Protein AF-A0A957S2D7-F1 (afdb_monomer_lite)

Radius of gyration: 23.15 Å; chains: 1; bounding box: 52×42×69 Å

pLDDT: mean 78.1, std 13.65, range [39.69, 92.75]

Sequence (167 aa):
MLIVSHDRYFLDRVVDRIWEMSRSGMEEYRGNYSAYVVQRQERWERRESEFQTVRDTFLKELDYIKRNIARDSTRDQAVGRMRRLVRQVKAVEQGGVQILLNNKWSEVTSQVRISTERWEVMELEQHIKALQSPVTRPPHINMRLETNLRSGELVLRTSEMTVGYPD

Secondary structure (DSSP, 8-state):
-----S-HHHHHHH-SEEEEEETTEEEEEES-HHHHHHHHHHHHHHHHHHHHHHHHHHHHHHHHHHHHHTSGGGHHHHHHHHHHHHHHHHHHHHH-THHHHSS-HHHHHHHS--------HHHHHHHHHHPPPS--PPP--------SS--S------SS---S---

Foldseek 3Di:
DDDDDPDQVVQQVPDQKDWDQDPLGIDIDGHGSVRVVVVVVVVLVVLQVLLVVVLVVLVVLLVVLVVQCPPPVCNVVSLVSLVVSLVVLLLCVVRHSVCVVPPCVVVSVVVDPRPPDDDDSVVSVVSSVPRDRPDDDDDDPPDDQDDPDPDPDDDDDDDDDDDDDDD

Structure (mmCIF, N/CA/C/O backbone):
data_AF-A0A957S2D7-F1
#
_entry.id   AF-A0A957S2D7-F1
#
loop_
_atom_site.group_PDB
_atom_site.id
_atom_site.type_symbol
_atom_site.label_atom_id
_atom_site.label_alt_id
_atom_site.label_comp_id
_atom_site.label_asym_id
_atom_site.label_entity_id
_atom_site.label_seq_id
_atom_site.pdbx_PDB_ins_code
_atom_site.Cartn_x
_atom_site.Cartn_y
_atom_site.Cartn_z
_atom_site.occupancy
_atom_site.B_iso_or_equiv
_atom_site.auth_seq_id
_atom_site.auth_comp_id
_atom_site.auth_asym_id
_atom_site.auth_atom_id
_atom_site.pdbx_PDB_model_num
ATOM 1 N N . MET A 1 1 ? -28.750 -9.886 12.122 1.00 79.31 1 MET A N 1
ATOM 2 C CA . MET A 1 1 ? -28.927 -8.573 12.782 1.00 79.31 1 MET A CA 1
ATOM 3 C C . MET A 1 1 ? -27.838 -7.655 12.262 1.00 79.31 1 MET A C 1
ATOM 5 O O . MET A 1 1 ? -26.727 -8.134 12.095 1.00 79.31 1 MET A O 1
ATOM 9 N N . LEU A 1 2 ? -28.149 -6.393 11.969 1.00 84.44 2 LEU A N 1
ATOM 10 C CA . LEU A 1 2 ? -27.155 -5.388 11.590 1.00 84.44 2 LEU A CA 1
ATOM 11 C C . LEU A 1 2 ? -27.132 -4.327 12.683 1.00 84.44 2 LEU A C 1
ATOM 13 O O . LEU A 1 2 ? -28.188 -3.864 13.111 1.00 84.44 2 LEU A O 1
ATOM 17 N N . ILE A 1 3 ? -25.938 -3.984 13.150 1.00 86.94 3 ILE A N 1
ATOM 18 C CA . ILE A 1 3 ? -25.729 -3.033 14.236 1.00 86.94 3 ILE A CA 1
ATOM 19 C C . ILE A 1 3 ? -24.742 -1.984 13.740 1.00 86.94 3 ILE A C 1
ATOM 21 O O . ILE A 1 3 ? -23.688 -2.327 13.209 1.00 86.94 3 ILE A O 1
ATOM 25 N N . VAL A 1 4 ? -25.076 -0.713 13.945 1.00 87.38 4 VAL A N 1
ATOM 26 C CA . VAL A 1 4 ? -24.176 0.418 13.715 1.00 87.38 4 VAL A CA 1
ATOM 27 C C . VAL A 1 4 ? -23.985 1.108 15.057 1.00 87.38 4 VAL A C 1
ATOM 29 O O . VAL A 1 4 ? -24.938 1.624 15.633 1.00 87.38 4 VAL A O 1
ATOM 32 N N . SER A 1 5 ? -22.767 1.066 15.590 1.00 87.00 5 SER A N 1
ATOM 33 C CA . SER A 1 5 ? -22.417 1.715 16.852 1.00 87.00 5 SER A CA 1
ATOM 34 C C . SER A 1 5 ? -21.001 2.266 16.779 1.00 87.00 5 SER A C 1
ATOM 36 O O . SER A 1 5 ? -20.149 1.724 16.080 1.00 87.00 5 SER A O 1
ATOM 38 N N . HIS A 1 6 ? -20.756 3.337 17.525 1.00 85.38 6 HIS A N 1
ATOM 39 C CA . HIS A 1 6 ? -19.423 3.903 17.720 1.00 85.38 6 HIS A CA 1
ATOM 40 C C . HIS A 1 6 ? -18.774 3.404 19.022 1.00 85.38 6 HIS A C 1
ATOM 42 O O . HIS A 1 6 ? -17.580 3.621 19.236 1.00 85.38 6 HIS A O 1
ATOM 48 N N . ASP A 1 7 ? -19.538 2.729 19.891 1.00 89.88 7 ASP A N 1
ATOM 49 C CA . ASP A 1 7 ? -19.027 2.161 21.137 1.00 89.88 7 ASP A CA 1
ATOM 50 C C . ASP A 1 7 ? -18.256 0.867 20.856 1.00 89.88 7 ASP A C 1
ATOM 52 O O . ASP A 1 7 ? -18.816 -0.192 20.563 1.00 89.88 7 ASP A O 1
ATOM 56 N N . ARG A 1 8 ? -16.934 0.974 20.975 1.00 87.06 8 ARG A N 1
ATOM 57 C CA . ARG A 1 8 ? -15.983 -0.109 20.719 1.00 87.06 8 ARG A CA 1
ATOM 58 C C . ARG A 1 8 ? -16.167 -1.283 21.675 1.00 87.06 8 ARG A C 1
ATOM 60 O O . ARG A 1 8 ? -16.038 -2.418 21.237 1.00 87.06 8 ARG A O 1
ATOM 67 N N . TYR A 1 9 ? -16.479 -1.032 22.948 1.00 89.44 9 TYR A N 1
ATOM 68 C CA . TYR A 1 9 ? -16.644 -2.094 23.946 1.00 89.44 9 TYR A CA 1
ATOM 69 C C . TYR A 1 9 ? -17.933 -2.876 23.718 1.00 89.44 9 TYR A C 1
ATOM 71 O O . TYR A 1 9 ? -17.972 -4.087 23.931 1.00 89.44 9 TYR A O 1
ATOM 79 N N . PHE A 1 10 ? -18.980 -2.190 23.260 1.00 90.12 10 PHE A N 1
ATOM 80 C CA . PHE A 1 10 ? -20.216 -2.835 22.843 1.00 90.12 10 PHE A CA 1
ATOM 81 C C . PHE A 1 10 ? -20.000 -3.710 21.606 1.00 90.12 10 PHE A C 1
ATOM 83 O O . PHE A 1 10 ? -20.373 -4.884 21.613 1.00 90.12 10 PHE A O 1
ATOM 90 N N . LEU A 1 11 ? -19.344 -3.166 20.573 1.00 87.88 11 LEU A N 1
ATOM 91 C CA . LEU A 1 11 ? -19.019 -3.934 19.372 1.00 87.88 11 LEU A CA 1
ATOM 92 C C . LEU A 1 11 ? -18.172 -5.159 19.720 1.00 87.88 11 LEU A C 1
ATOM 94 O O . LEU A 1 11 ? -18.480 -6.252 19.263 1.00 87.88 11 LEU A O 1
ATOM 98 N N . ASP A 1 12 ? -17.173 -5.011 20.590 1.00 89.81 12 ASP A N 1
ATOM 99 C CA . ASP A 1 12 ? -16.268 -6.101 20.957 1.00 89.81 12 ASP A CA 1
ATOM 100 C C . ASP A 1 12 ? -16.964 -7.314 21.602 1.00 89.81 12 ASP A C 1
ATOM 102 O O . ASP A 1 12 ? -16.497 -8.445 21.469 1.00 89.81 12 ASP A O 1
ATOM 106 N N . ARG A 1 13 ? -18.091 -7.090 22.287 1.00 90.25 13 ARG A N 1
ATOM 107 C CA . ARG A 1 13 ? -18.835 -8.146 22.990 1.00 90.25 13 ARG A CA 1
ATOM 108 C C . ARG A 1 13 ? -19.955 -8.772 22.167 1.00 90.25 13 ARG A C 1
ATOM 110 O O . ARG A 1 13 ? -20.375 -9.879 22.486 1.00 90.25 13 ARG A O 1
ATOM 117 N N . VAL A 1 14 ? -20.487 -8.051 21.181 1.00 90.81 14 VAL A N 1
ATOM 118 C CA . VAL A 1 14 ? -21.742 -8.423 20.506 1.00 90.81 14 VAL A CA 1
ATOM 119 C C . VAL A 1 14 ? -21.522 -8.885 19.070 1.00 90.81 14 VAL A C 1
ATOM 121 O O . VAL A 1 14 ? -22.278 -9.730 18.595 1.00 90.81 14 VAL A O 1
ATOM 124 N N . VAL A 1 15 ? -20.521 -8.346 18.369 1.00 92.06 15 VAL A N 1
ATOM 125 C CA . VAL A 1 15 ? -20.337 -8.624 16.939 1.00 92.06 15 VAL A CA 1
ATOM 126 C C . VAL A 1 15 ? -19.317 -9.730 16.698 1.00 92.06 15 VAL A C 1
ATOM 128 O O . VAL A 1 15 ? -18.295 -9.838 17.373 1.00 92.06 15 VAL A O 1
ATOM 131 N N . ASP A 1 16 ? -19.593 -10.532 15.682 1.00 91.88 16 ASP A N 1
ATOM 132 C CA . ASP A 1 16 ? -18.750 -11.610 15.173 1.00 91.88 16 ASP A CA 1
ATOM 133 C C . ASP A 1 16 ? -18.158 -11.283 13.792 1.00 91.88 16 ASP A C 1
ATOM 135 O O . ASP A 1 16 ? -17.304 -12.020 13.289 1.00 91.88 16 ASP A O 1
ATOM 139 N N . ARG A 1 17 ? -18.615 -10.190 13.168 1.00 92.19 17 ARG A N 1
ATOM 140 C CA . ARG A 1 17 ? -18.130 -9.667 11.889 1.00 92.19 17 ARG A CA 1
ATOM 141 C C . ARG A 1 17 ? -18.220 -8.150 11.852 1.00 92.19 17 ARG A C 1
ATOM 143 O O . ARG A 1 17 ? -19.179 -7.564 12.353 1.00 92.19 17 ARG A O 1
ATOM 150 N N . ILE A 1 18 ? -17.244 -7.526 11.201 1.00 92.25 18 ILE A N 1
ATOM 151 C CA . ILE A 1 18 ? -17.181 -6.075 11.017 1.00 92.25 18 ILE A CA 1
ATOM 152 C C . ILE A 1 18 ? -17.022 -5.765 9.540 1.00 92.25 18 ILE A C 1
ATOM 154 O O . ILE A 1 18 ? -16.171 -6.338 8.863 1.00 92.25 18 ILE A O 1
ATOM 158 N N . TRP A 1 19 ? -17.833 -4.836 9.050 1.00 90.75 19 TRP A N 1
ATOM 159 C CA . TRP A 1 19 ? -17.706 -4.287 7.708 1.00 90.75 19 TRP A CA 1
ATOM 160 C C . TRP A 1 19 ? -17.162 -2.865 7.807 1.00 90.75 19 TRP A C 1
ATOM 162 O O . TRP A 1 19 ? -17.769 -1.998 8.433 1.00 90.75 19 TRP A O 1
ATOM 172 N N . GLU A 1 20 ? -16.003 -2.634 7.204 1.00 88.31 20 GLU A N 1
ATOM 173 C CA . GLU A 1 20 ? -15.412 -1.308 7.056 1.00 88.31 20 GLU A CA 1
ATOM 174 C C . GLU A 1 20 ? -15.784 -0.769 5.678 1.00 88.31 20 GLU A C 1
ATOM 176 O O . GLU A 1 20 ? -15.485 -1.386 4.656 1.00 88.31 20 GLU A O 1
ATOM 181 N N . MET A 1 21 ? -16.443 0.384 5.648 1.00 87.06 21 MET A N 1
ATOM 182 C CA . MET A 1 21 ? -16.768 1.086 4.411 1.00 87.06 21 MET A CA 1
ATOM 183 C C . MET A 1 21 ? -15.783 2.232 4.207 1.00 87.06 21 MET A C 1
ATOM 185 O O . MET A 1 21 ? -15.554 3.038 5.105 1.00 87.06 21 MET A O 1
ATOM 189 N N . SER A 1 22 ? -15.217 2.312 3.010 1.00 80.56 22 SER A N 1
ATOM 190 C CA . SER A 1 22 ? -14.294 3.363 2.588 1.00 80.56 22 SER A CA 1
ATOM 191 C C . SER A 1 22 ? -14.657 3.855 1.187 1.00 80.56 22 SER A C 1
ATOM 193 O O . SER A 1 22 ? -15.469 3.238 0.495 1.00 80.56 22 SER A O 1
ATOM 195 N N . ARG A 1 23 ? -14.034 4.952 0.732 1.00 74.69 23 ARG A N 1
ATOM 196 C CA . ARG A 1 23 ? -14.249 5.477 -0.631 1.00 74.69 23 ARG A CA 1
ATOM 197 C C . ARG A 1 23 ? -13.877 4.463 -1.725 1.00 74.69 23 ARG A C 1
ATOM 199 O O . ARG A 1 23 ? -14.414 4.547 -2.821 1.00 74.69 23 ARG A O 1
ATOM 206 N N . SER A 1 24 ? -12.988 3.512 -1.432 1.00 72.44 24 SER A N 1
ATOM 207 C CA . SER A 1 24 ? -12.561 2.470 -2.373 1.00 72.44 24 SER A CA 1
ATOM 208 C C . SER A 1 24 ? -13.412 1.197 -2.322 1.00 72.44 24 SER A C 1
ATOM 210 O O . SER A 1 24 ? -13.235 0.324 -3.168 1.00 72.44 24 SER A O 1
ATOM 212 N N . GLY A 1 25 ? -14.344 1.083 -1.370 1.00 81.69 25 GLY A N 1
ATOM 213 C CA . GLY A 1 25 ? -15.234 -0.068 -1.253 1.00 81.69 25 GLY A CA 1
ATOM 214 C C . GLY A 1 25 ? -15.474 -0.524 0.182 1.00 81.69 25 GLY A C 1
ATOM 215 O O . GLY A 1 25 ? -15.146 0.167 1.151 1.00 81.69 25 GLY A O 1
ATOM 216 N N . MET A 1 26 ? -16.074 -1.707 0.292 1.00 87.81 26 MET A N 1
ATOM 217 C CA . MET A 1 26 ? -16.402 -2.361 1.554 1.00 87.81 26 MET A CA 1
ATOM 218 C C . MET A 1 26 ? -15.472 -3.546 1.796 1.00 87.81 26 MET A C 1
ATOM 220 O O . MET A 1 26 ? -15.213 -4.344 0.899 1.00 87.81 26 MET A O 1
ATOM 224 N N . GLU A 1 27 ? -15.004 -3.665 3.028 1.00 88.12 27 GLU A N 1
ATOM 225 C CA . GLU A 1 27 ? -14.071 -4.690 3.461 1.00 88.12 27 GLU A CA 1
ATOM 226 C C . GLU A 1 27 ? -14.648 -5.431 4.664 1.00 88.12 27 GLU A C 1
ATOM 228 O O . GLU A 1 27 ? -15.034 -4.815 5.658 1.00 88.12 27 GLU A O 1
ATOM 233 N N . GLU A 1 28 ? -14.692 -6.757 4.589 1.00 91.88 28 GLU A N 1
ATOM 234 C CA . GLU A 1 28 ? -15.196 -7.605 5.669 1.00 91.88 28 GLU A CA 1
ATOM 235 C C . GLU A 1 28 ? -14.046 -8.122 6.538 1.00 91.88 28 GLU A C 1
ATOM 237 O O . GLU A 1 28 ? -12.999 -8.553 6.051 1.00 91.88 28 GLU A O 1
ATOM 242 N N . TYR A 1 29 ? -14.281 -8.119 7.844 1.00 92.75 29 TYR A N 1
ATOM 243 C CA . TYR A 1 29 ? -13.395 -8.646 8.866 1.00 92.75 29 TYR A CA 1
ATOM 244 C C . TYR A 1 29 ? -14.144 -9.635 9.741 1.00 92.75 29 TYR A C 1
ATOM 246 O O . TYR A 1 29 ? -15.311 -9.431 10.086 1.00 92.75 29 TYR A O 1
ATOM 254 N N . ARG A 1 30 ? -13.455 -10.709 10.123 1.00 92.12 30 ARG A N 1
ATOM 255 C CA . ARG A 1 30 ? -14.022 -11.751 10.980 1.00 92.12 30 ARG A CA 1
ATOM 256 C C . ARG A 1 30 ? -13.625 -11.524 12.429 1.00 92.12 30 ARG A C 1
ATOM 258 O O . ARG A 1 30 ? -12.471 -11.220 12.711 1.00 92.12 30 ARG A O 1
ATOM 265 N N . GLY A 1 31 ? -14.558 -11.751 13.338 1.00 91.75 31 GLY A N 1
ATOM 266 C CA . GLY A 1 3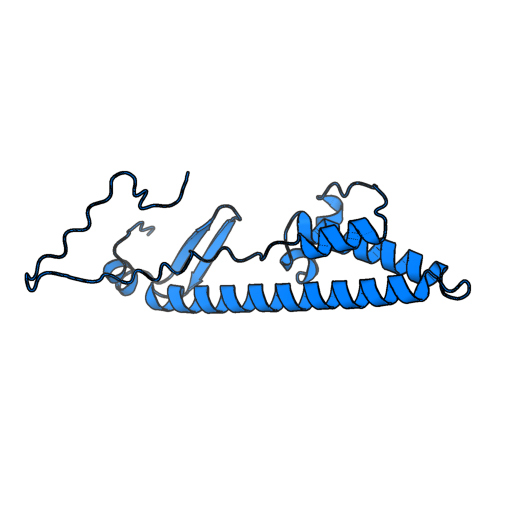1 ? -14.379 -11.562 14.767 1.00 91.75 31 GLY A CA 1
ATOM 267 C C . GLY A 1 31 ? -14.902 -10.218 15.261 1.00 91.75 31 GLY A C 1
ATOM 268 O O . GLY A 1 31 ? -15.630 -9.499 14.575 1.00 91.75 31 GLY A O 1
ATOM 269 N N . ASN A 1 32 ? -14.526 -9.918 16.495 1.00 91.50 32 ASN A N 1
ATOM 270 C CA . ASN A 1 32 ? -14.968 -8.742 17.219 1.00 91.50 32 ASN A CA 1
ATOM 271 C C . ASN A 1 32 ? -14.148 -7.488 16.865 1.00 91.50 32 ASN A C 1
ATOM 273 O O . ASN A 1 32 ? -13.281 -7.502 15.985 1.00 91.50 32 ASN A O 1
ATOM 277 N N . TYR A 1 33 ? -14.408 -6.388 17.572 1.00 89.19 33 TYR A N 1
ATOM 278 C CA . TYR A 1 33 ? -13.726 -5.115 17.344 1.00 89.19 33 TYR A CA 1
ATOM 279 C C . TYR A 1 33 ? -12.206 -5.207 17.528 1.00 89.19 33 TYR A C 1
ATOM 281 O O . TYR A 1 33 ? -11.453 -4.687 16.703 1.00 89.19 33 TYR A O 1
ATOM 289 N N . SER A 1 34 ? -11.739 -5.898 18.566 1.00 89.44 34 SER A N 1
ATOM 290 C CA . SER A 1 34 ? -10.307 -6.063 18.833 1.00 89.44 34 SER A CA 1
ATOM 291 C C . SER A 1 34 ? -9.605 -6.837 17.713 1.00 89.44 34 SER A C 1
ATOM 293 O O . SER A 1 34 ? -8.547 -6.420 17.236 1.00 89.44 34 SER A O 1
ATOM 295 N N . ALA A 1 35 ? -10.223 -7.919 17.229 1.00 91.06 35 ALA A N 1
ATOM 296 C CA . ALA A 1 35 ? -9.713 -8.701 16.105 1.00 91.06 35 ALA A CA 1
ATOM 297 C C . ALA A 1 35 ? -9.690 -7.894 14.795 1.00 91.06 35 ALA A C 1
ATOM 299 O O . ALA A 1 35 ? -8.741 -8.009 14.016 1.00 91.06 35 ALA A O 1
ATOM 300 N N . TYR A 1 36 ? -10.702 -7.052 14.568 1.00 90.94 36 TYR A N 1
ATOM 301 C CA . TYR A 1 36 ? -10.752 -6.131 13.433 1.00 90.94 36 TYR A CA 1
ATOM 302 C C . TYR A 1 36 ? -9.570 -5.157 13.422 1.00 90.94 36 TYR A C 1
ATOM 304 O O . TYR A 1 36 ? -8.937 -4.986 12.381 1.00 90.94 36 TYR A O 1
ATOM 312 N N . VAL A 1 37 ? -9.231 -4.547 14.565 1.00 89.69 37 VAL A N 1
ATOM 313 C CA . VAL A 1 37 ? -8.121 -3.580 14.645 1.00 89.69 37 VAL A CA 1
ATOM 314 C C . VAL A 1 37 ? -6.794 -4.221 14.227 1.00 89.69 37 VAL A C 1
ATOM 316 O O . VAL A 1 37 ? -6.049 -3.614 13.456 1.00 89.69 37 VAL A O 1
ATOM 319 N N . VAL A 1 38 ? -6.529 -5.451 14.678 1.00 92.12 38 VAL A N 1
ATOM 320 C CA . VAL A 1 38 ? -5.315 -6.203 14.318 1.00 92.12 38 VAL A CA 1
ATOM 321 C C . VAL A 1 38 ? -5.308 -6.550 12.830 1.00 92.12 38 VAL A C 1
ATOM 323 O O . VAL A 1 38 ? -4.370 -6.193 12.122 1.00 92.12 38 VAL A O 1
ATOM 326 N N . GLN A 1 39 ? -6.383 -7.159 12.321 1.00 92.12 39 GLN A N 1
ATOM 327 C CA . GLN A 1 39 ? -6.483 -7.537 10.905 1.00 92.12 39 GLN A CA 1
ATOM 328 C C . GLN A 1 39 ? -6.370 -6.332 9.966 1.00 92.12 39 GLN A C 1
ATOM 330 O O . GLN A 1 39 ? -5.800 -6.432 8.877 1.00 92.12 39 GLN A O 1
ATOM 335 N N . ARG A 1 40 ? -6.913 -5.180 10.373 1.00 89.75 40 ARG A N 1
ATOM 336 C CA . ARG A 1 40 ? -6.803 -3.934 9.614 1.00 89.75 40 ARG A CA 1
ATOM 337 C C . ARG A 1 40 ? -5.358 -3.464 9.536 1.00 89.75 40 ARG A C 1
ATOM 339 O O . ARG A 1 40 ? -4.899 -3.119 8.449 1.00 89.75 40 ARG A O 1
ATOM 346 N N . GLN A 1 41 ? -4.643 -3.492 10.658 1.00 89.19 41 GLN A N 1
ATOM 347 C CA . GLN A 1 41 ? -3.235 -3.112 10.708 1.00 89.19 41 GLN A CA 1
ATOM 348 C C . GLN A 1 41 ? -2.368 -4.047 9.851 1.00 89.19 41 GLN A C 1
ATOM 350 O O . GLN A 1 41 ? -1.618 -3.574 9.000 1.00 89.19 41 GLN A O 1
ATOM 355 N N . GLU A 1 42 ? -2.537 -5.363 9.987 1.00 91.00 42 GLU A N 1
ATOM 356 C CA . GLU A 1 42 ? -1.813 -6.355 9.180 1.00 91.00 42 GLU A CA 1
ATOM 357 C C . GLU A 1 42 ? -2.066 -6.173 7.681 1.00 91.00 42 GLU A C 1
ATOM 359 O O . GLU A 1 42 ? -1.157 -6.261 6.856 1.00 91.00 42 GLU A O 1
ATOM 364 N N . ARG A 1 43 ? -3.314 -5.890 7.299 1.00 89.50 43 ARG A N 1
ATOM 365 C CA . ARG A 1 43 ? -3.670 -5.598 5.909 1.00 89.50 43 ARG A CA 1
ATOM 366 C C . ARG A 1 43 ? -2.987 -4.326 5.414 1.00 89.50 43 ARG A C 1
ATOM 368 O O . ARG A 1 43 ? -2.495 -4.311 4.287 1.00 89.50 43 ARG A O 1
ATOM 375 N N . TRP A 1 44 ? -2.988 -3.260 6.209 1.00 88.56 44 TRP A N 1
ATOM 376 C CA . TRP A 1 44 ? -2.305 -2.014 5.867 1.00 88.56 44 TRP A CA 1
ATOM 377 C C . TRP A 1 44 ? -0.807 -2.227 5.675 1.00 88.56 44 TRP A C 1
ATOM 379 O O . TRP A 1 44 ? -0.221 -1.664 4.759 1.00 88.56 44 TRP A O 1
ATOM 389 N N . GLU A 1 45 ? -0.174 -3.037 6.513 1.00 90.12 45 GLU A N 1
ATOM 390 C CA . GLU A 1 45 ? 1.242 -3.381 6.368 1.00 90.12 45 GLU A CA 1
ATOM 391 C C . GLU A 1 45 ? 1.499 -4.230 5.127 1.00 90.12 45 GLU A C 1
ATOM 393 O O . GLU A 1 45 ? 2.411 -3.930 4.357 1.00 90.12 45 GLU A O 1
ATOM 398 N N . ARG A 1 46 ? 0.647 -5.228 4.874 1.00 89.88 46 ARG A N 1
ATOM 399 C CA . ARG A 1 46 ? 0.728 -6.072 3.680 1.00 89.88 46 ARG A CA 1
ATOM 400 C C . ARG A 1 46 ? 0.620 -5.249 2.397 1.00 89.88 46 ARG A C 1
ATOM 402 O O . ARG A 1 46 ? 1.499 -5.340 1.549 1.00 89.88 46 ARG A O 1
ATOM 409 N N . ARG A 1 47 ? -0.415 -4.410 2.275 1.00 88.50 47 ARG A N 1
ATOM 410 C CA . ARG A 1 47 ? -0.638 -3.565 1.087 1.00 88.50 47 ARG A CA 1
ATOM 411 C C . ARG A 1 47 ? 0.484 -2.556 0.870 1.00 88.50 47 ARG A C 1
ATOM 413 O O . ARG A 1 47 ? 0.836 -2.285 -0.273 1.00 88.50 47 ARG A O 1
ATOM 420 N N . GLU A 1 48 ? 1.039 -2.008 1.949 1.00 88.69 48 GLU A N 1
ATOM 421 C CA . GLU A 1 48 ? 2.189 -1.107 1.865 1.00 88.69 48 GLU A CA 1
ATOM 422 C C . GLU A 1 48 ? 3.426 -1.854 1.354 1.00 88.69 48 GLU A C 1
ATOM 424 O O . GLU A 1 48 ? 4.073 -1.412 0.410 1.00 88.69 48 GLU A O 1
ATOM 429 N N . SER A 1 49 ? 3.727 -3.024 1.919 1.00 90.38 49 SER A N 1
ATOM 430 C CA . SER A 1 49 ? 4.860 -3.846 1.485 1.00 90.38 49 SER A CA 1
ATOM 431 C C . SER A 1 49 ? 4.730 -4.298 0.024 1.00 90.38 49 SER A C 1
ATOM 433 O O . SER A 1 49 ? 5.695 -4.211 -0.741 1.00 90.38 49 SER A O 1
ATOM 435 N N . GLU A 1 50 ? 3.533 -4.718 -0.389 1.00 89.94 50 GLU A N 1
ATOM 436 C CA . GLU A 1 50 ? 3.201 -5.043 -1.780 1.00 89.94 50 GLU A CA 1
ATOM 437 C C . GLU A 1 50 ? 3.441 -3.846 -2.708 1.00 89.94 50 GLU A C 1
ATOM 439 O O . GLU A 1 50 ? 4.088 -3.984 -3.749 1.00 89.94 50 GLU A O 1
ATOM 444 N N . PHE A 1 51 ? 2.971 -2.660 -2.311 1.00 89.81 51 PHE A N 1
ATOM 445 C CA . PHE A 1 51 ? 3.166 -1.425 -3.062 1.00 89.81 51 PHE A CA 1
ATOM 446 C C . PHE A 1 51 ? 4.650 -1.089 -3.241 1.00 89.81 51 PHE A C 1
ATOM 448 O O . PHE A 1 51 ? 5.086 -0.844 -4.367 1.00 89.81 51 PHE A O 1
ATOM 455 N N . GLN A 1 52 ? 5.437 -1.132 -2.163 1.00 90.12 52 GLN A N 1
ATOM 456 C CA . GLN A 1 52 ? 6.872 -0.842 -2.227 1.00 90.12 52 GLN A CA 1
ATOM 457 C C . GLN A 1 52 ? 7.610 -1.848 -3.116 1.00 90.12 52 GLN A C 1
ATOM 459 O O . GLN A 1 52 ? 8.396 -1.456 -3.974 1.00 90.12 52 GLN A O 1
ATOM 464 N N . THR A 1 53 ? 7.287 -3.138 -2.999 1.00 91.44 53 THR A N 1
ATOM 465 C CA . THR A 1 53 ? 7.898 -4.194 -3.822 1.00 91.44 53 THR A CA 1
ATOM 466 C C . THR A 1 53 ? 7.636 -3.977 -5.314 1.00 91.44 53 THR A C 1
ATOM 468 O O . THR A 1 53 ? 8.540 -4.108 -6.147 1.00 91.44 53 THR A O 1
ATOM 471 N N . VAL A 1 54 ? 6.401 -3.619 -5.673 1.00 90.25 54 VAL A N 1
ATOM 472 C CA . VAL A 1 54 ? 6.023 -3.317 -7.059 1.00 90.25 54 VAL A CA 1
ATOM 473 C C . VAL A 1 54 ? 6.725 -2.058 -7.556 1.00 90.25 54 VAL A C 1
ATOM 475 O O . VAL A 1 54 ? 7.307 -2.070 -8.642 1.00 90.25 54 VAL A O 1
ATOM 478 N N . ARG A 1 55 ? 6.731 -0.993 -6.751 1.00 90.12 55 ARG A N 1
ATOM 479 C CA . ARG A 1 55 ? 7.412 0.261 -7.081 1.00 90.12 55 ARG A CA 1
ATOM 480 C C . ARG A 1 55 ? 8.905 0.043 -7.329 1.00 90.12 55 ARG A C 1
ATOM 482 O O . ARG A 1 55 ? 9.424 0.504 -8.344 1.00 90.12 55 ARG A O 1
ATOM 489 N N . ASP A 1 56 ? 9.579 -0.702 -6.460 1.00 91.88 56 ASP A N 1
ATOM 490 C CA . ASP A 1 56 ? 10.999 -1.034 -6.603 1.00 91.88 56 ASP A CA 1
ATOM 491 C C . ASP A 1 56 ? 11.272 -1.847 -7.869 1.00 91.88 56 ASP A C 1
ATOM 493 O O . ASP A 1 56 ? 12.279 -1.645 -8.552 1.00 91.88 56 ASP A O 1
ATOM 497 N N . THR A 1 57 ? 10.362 -2.759 -8.210 1.00 91.69 57 THR A N 1
ATOM 498 C CA . THR A 1 57 ? 10.445 -3.543 -9.446 1.00 91.69 57 THR A CA 1
ATOM 499 C C . THR A 1 57 ? 10.337 -2.637 -10.673 1.00 91.69 57 THR A C 1
ATOM 501 O O . THR A 1 57 ? 11.169 -2.733 -11.575 1.00 91.69 57 THR A O 1
ATOM 504 N N . PHE A 1 58 ? 9.393 -1.692 -10.680 1.00 91.19 58 PHE A N 1
ATOM 505 C CA . PHE A 1 58 ? 9.256 -0.712 -11.761 1.00 91.19 58 PHE A CA 1
ATOM 506 C C . PHE A 1 58 ? 10.480 0.190 -11.906 1.00 91.19 58 PHE A C 1
ATOM 508 O O . PHE A 1 58 ? 10.921 0.438 -13.027 1.00 91.19 58 PHE A O 1
ATOM 515 N N . LEU A 1 59 ? 11.064 0.647 -10.795 1.00 91.31 59 LEU A N 1
ATOM 516 C CA . LEU A 1 59 ? 12.283 1.457 -10.823 1.00 91.31 59 LEU A CA 1
ATOM 517 C C . LEU A 1 59 ? 13.467 0.676 -11.412 1.00 91.31 59 LEU A C 1
ATOM 519 O O . LEU A 1 59 ? 14.170 1.192 -12.280 1.00 91.31 59 LEU A O 1
ATOM 523 N N . LYS A 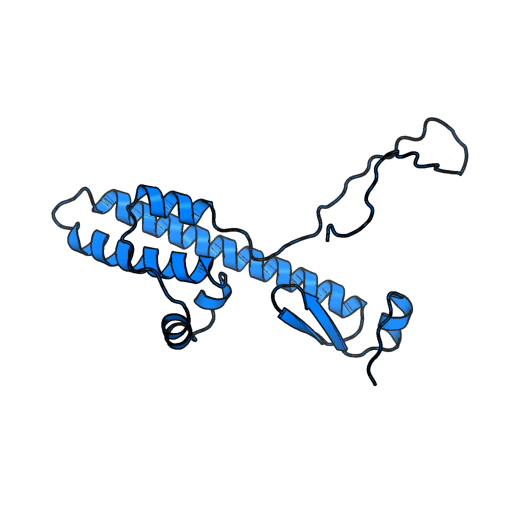1 60 ? 13.645 -0.594 -11.022 1.00 92.56 60 LYS A N 1
ATOM 524 C CA . LYS A 1 60 ? 14.687 -1.470 -11.588 1.00 92.56 60 LYS A CA 1
ATOM 525 C C . LYS A 1 60 ? 14.493 -1.707 -13.087 1.00 92.56 60 LYS A C 1
ATOM 527 O O . LYS A 1 60 ? 15.463 -1.682 -13.847 1.00 92.56 60 LYS A O 1
ATOM 532 N N . GLU A 1 61 ? 13.257 -1.939 -13.529 1.00 89.94 61 GLU A N 1
ATOM 533 C CA . GLU A 1 61 ? 12.952 -2.093 -14.955 1.00 89.94 61 GLU A CA 1
ATOM 534 C C . GLU A 1 61 ? 13.216 -0.805 -15.738 1.00 89.94 61 GLU A C 1
ATOM 536 O O . GLU A 1 61 ? 13.794 -0.849 -16.828 1.00 89.94 61 GLU A O 1
ATOM 541 N N . LEU A 1 62 ? 12.855 0.344 -15.171 1.00 90.69 62 LEU A N 1
ATOM 542 C CA . LEU A 1 62 ? 13.107 1.652 -15.758 1.00 90.69 62 LEU A CA 1
ATOM 543 C C . LEU A 1 62 ? 14.608 1.932 -15.898 1.00 90.69 62 LEU A C 1
ATOM 545 O O . LEU A 1 62 ? 15.044 2.384 -16.959 1.00 90.69 62 LEU A O 1
ATOM 549 N N . ASP A 1 63 ? 15.415 1.596 -14.892 1.00 91.06 63 ASP A N 1
ATOM 550 C CA . ASP A 1 63 ? 16.875 1.710 -14.964 1.00 91.06 63 ASP A CA 1
ATOM 551 C C . ASP A 1 63 ? 17.471 0.812 -16.054 1.00 91.06 63 ASP A C 1
ATOM 553 O O . ASP A 1 63 ? 18.357 1.232 -16.807 1.00 91.06 63 ASP A O 1
ATOM 557 N N . TYR A 1 64 ? 16.961 -0.415 -16.197 1.00 89.25 64 TYR A N 1
ATOM 558 C CA . TYR A 1 64 ? 17.351 -1.301 -17.293 1.00 89.25 64 TYR A CA 1
ATOM 559 C C . TYR A 1 64 ? 17.006 -0.694 -18.661 1.00 89.25 64 TYR A C 1
ATOM 561 O O . TYR A 1 64 ? 17.829 -0.747 -19.580 1.00 89.25 64 TYR A O 1
ATOM 569 N N . ILE A 1 65 ? 15.815 -0.104 -18.807 1.00 87.69 65 ILE A N 1
ATOM 570 C CA . ILE A 1 65 ? 15.381 0.558 -20.044 1.00 87.69 65 ILE A CA 1
ATOM 571 C C . ILE A 1 65 ? 16.291 1.751 -20.352 1.00 87.69 65 ILE A C 1
ATOM 573 O O . ILE A 1 65 ? 16.812 1.831 -21.463 1.00 87.69 65 ILE A O 1
ATOM 577 N N . LYS A 1 66 ? 16.562 2.623 -19.372 1.00 88.19 66 LYS A N 1
ATOM 578 C CA . LYS A 1 66 ? 17.464 3.779 -19.525 1.00 88.19 66 LYS A CA 1
ATOM 579 C C . LYS A 1 66 ? 18.856 3.378 -20.007 1.00 88.19 66 LYS A C 1
ATOM 581 O O . LYS A 1 66 ? 19.409 4.027 -20.890 1.00 88.19 66 LYS A O 1
ATOM 586 N N . ARG A 1 67 ? 19.424 2.299 -19.460 1.00 86.81 67 ARG A N 1
ATOM 587 C CA . ARG A 1 67 ? 20.769 1.830 -19.838 1.00 86.81 67 ARG A CA 1
ATOM 588 C C . ARG A 1 67 ? 20.819 1.208 -21.234 1.00 86.81 67 ARG A C 1
ATOM 590 O O . ARG A 1 67 ? 21.829 1.343 -21.917 1.00 86.81 67 ARG A O 1
ATOM 597 N N . ASN A 1 68 ? 19.761 0.514 -21.653 1.00 86.19 68 ASN A N 1
ATOM 598 C CA . ASN A 1 68 ? 19.748 -0.222 -22.921 1.00 86.19 68 ASN A CA 1
ATOM 599 C C . ASN A 1 68 ? 19.170 0.568 -24.097 1.00 86.19 68 ASN A C 1
ATOM 601 O O . ASN A 1 68 ? 19.493 0.254 -25.234 1.00 86.19 68 ASN A O 1
ATOM 605 N N . ILE A 1 69 ? 18.370 1.613 -23.866 1.00 79.25 69 ILE A N 1
ATOM 606 C CA . ILE A 1 69 ? 17.806 2.426 -24.958 1.00 79.25 69 ILE A CA 1
ATOM 607 C C . ILE A 1 69 ? 18.878 3.218 -25.727 1.00 79.25 69 ILE A C 1
ATOM 609 O O . ILE A 1 69 ? 18.671 3.557 -26.893 1.00 79.25 69 ILE A O 1
ATOM 613 N N . ALA A 1 70 ? 20.020 3.474 -25.079 1.00 77.44 70 ALA A N 1
ATOM 614 C CA . ALA A 1 70 ? 21.199 4.121 -25.653 1.00 77.44 70 ALA A CA 1
ATOM 615 C C . ALA A 1 70 ? 22.133 3.154 -26.411 1.00 77.44 70 ALA A C 1
ATOM 617 O O . ALA A 1 70 ? 23.090 3.606 -27.031 1.00 77.44 70 ALA A O 1
ATOM 618 N N . ARG A 1 71 ? 21.893 1.833 -26.356 1.00 79.44 71 ARG A N 1
ATOM 619 C CA . ARG A 1 71 ? 22.657 0.825 -27.110 1.00 79.44 71 ARG A CA 1
ATOM 620 C C . ARG A 1 71 ? 21.842 0.348 -28.308 1.00 79.44 71 ARG A C 1
ATOM 622 O O . ARG A 1 71 ? 20.763 -0.207 -28.126 1.00 79.44 71 ARG A O 1
ATOM 629 N N . ASP A 1 72 ? 22.382 0.483 -29.517 1.00 66.38 72 ASP A N 1
ATOM 630 C CA . ASP A 1 72 ? 21.657 0.134 -30.749 1.00 66.38 72 ASP A CA 1
ATOM 631 C C . ASP A 1 72 ? 21.254 -1.346 -30.829 1.00 66.38 72 ASP A C 1
ATOM 633 O O . ASP A 1 72 ? 20.151 -1.661 -31.267 1.00 66.38 72 ASP A O 1
ATOM 637 N N . SER A 1 73 ? 22.085 -2.267 -30.328 1.00 72.44 73 SER A N 1
ATOM 638 C CA . SER A 1 73 ? 21.813 -3.711 -30.399 1.00 72.44 73 SER A CA 1
ATOM 639 C C . SER A 1 73 ? 20.670 -4.193 -29.496 1.00 72.44 73 SER A C 1
ATOM 641 O O . SER A 1 73 ? 20.049 -5.213 -29.788 1.00 72.44 73 SER A O 1
ATOM 643 N N . THR A 1 74 ? 20.371 -3.485 -28.403 1.00 79.75 74 THR A N 1
ATOM 644 C CA . THR A 1 74 ? 19.319 -3.854 -27.433 1.00 79.75 74 THR A CA 1
ATOM 645 C C . THR A 1 74 ? 18.170 -2.847 -27.379 1.00 79.75 74 THR A C 1
ATOM 647 O O . THR A 1 74 ? 17.265 -2.972 -26.545 1.00 79.75 74 THR A O 1
ATOM 650 N N . ARG A 1 75 ? 18.152 -1.883 -28.308 1.00 79.00 75 ARG A N 1
ATOM 651 C CA . ARG A 1 75 ? 17.161 -0.806 -28.375 1.00 79.00 75 ARG A CA 1
ATOM 652 C C . ARG A 1 75 ? 15.736 -1.329 -28.537 1.00 79.00 75 ARG A C 1
ATOM 654 O O . ARG A 1 75 ? 14.861 -0.947 -27.761 1.00 79.00 75 ARG A O 1
ATOM 661 N N . ASP A 1 76 ? 15.499 -2.243 -29.474 1.00 80.81 76 ASP A N 1
ATOM 662 C CA . ASP A 1 76 ? 14.154 -2.780 -29.731 1.00 80.81 76 ASP A CA 1
ATOM 663 C C . ASP A 1 76 ? 13.599 -3.556 -28.532 1.00 80.81 76 ASP A C 1
ATOM 665 O O . ASP A 1 76 ? 12.419 -3.440 -28.183 1.00 80.81 76 ASP A O 1
ATOM 669 N N . GLN A 1 77 ? 14.469 -4.288 -27.830 1.00 83.50 77 GLN A N 1
ATOM 670 C CA . GLN A 1 77 ? 14.103 -4.981 -26.596 1.00 83.50 77 GLN A CA 1
ATOM 671 C C . GLN A 1 77 ? 13.744 -3.991 -25.481 1.00 83.50 77 GLN A C 1
ATOM 673 O O . GLN A 1 77 ? 12.743 -4.188 -24.785 1.00 83.50 77 GLN A O 1
ATOM 678 N N . ALA A 1 78 ? 14.517 -2.911 -25.327 1.00 82.81 78 ALA A N 1
ATOM 679 C CA . ALA A 1 78 ? 14.243 -1.859 -24.351 1.00 82.81 78 ALA A CA 1
ATOM 680 C C . ALA A 1 78 ? 12.915 -1.140 -24.646 1.00 82.81 78 ALA A C 1
ATOM 682 O O . ALA A 1 78 ? 12.106 -0.955 -23.737 1.00 82.81 78 ALA A O 1
ATOM 683 N N . VAL A 1 79 ? 12.633 -0.824 -25.915 1.00 83.75 79 VAL A N 1
ATOM 684 C CA . VAL A 1 79 ? 11.364 -0.210 -26.347 1.00 83.75 79 VAL A CA 1
ATOM 685 C C . VAL A 1 79 ? 10.178 -1.146 -26.091 1.00 83.75 79 VAL A C 1
ATOM 687 O O . VAL A 1 79 ? 9.131 -0.708 -25.609 1.00 83.75 79 VAL A O 1
ATOM 690 N N . GLY A 1 80 ? 10.329 -2.445 -26.363 1.00 84.44 80 GLY A N 1
ATOM 691 C CA . GLY A 1 80 ? 9.298 -3.444 -26.081 1.00 84.44 80 GLY A CA 1
ATOM 692 C C . GLY A 1 80 ? 8.970 -3.555 -24.589 1.00 84.44 80 GLY A C 1
ATOM 693 O O . GLY A 1 80 ? 7.793 -3.583 -24.218 1.00 84.44 80 GLY A O 1
ATOM 694 N N . ARG A 1 81 ? 9.994 -3.572 -23.726 1.00 86.50 81 ARG A N 1
ATOM 695 C CA . ARG A 1 81 ? 9.820 -3.573 -22.262 1.00 86.50 81 ARG A CA 1
ATOM 696 C C . ARG A 1 81 ? 9.191 -2.278 -21.764 1.00 86.50 81 ARG A C 1
ATOM 698 O O . ARG A 1 81 ? 8.233 -2.337 -21.004 1.00 86.50 81 ARG A O 1
ATOM 705 N N . MET A 1 82 ? 9.632 -1.132 -22.276 1.00 86.12 82 MET A N 1
ATOM 706 C CA . MET A 1 82 ? 9.057 0.172 -21.949 1.00 86.12 82 MET A CA 1
ATOM 707 C C . MET A 1 82 ? 7.550 0.217 -22.215 1.00 86.12 82 MET A C 1
ATOM 709 O O . MET A 1 82 ? 6.781 0.596 -21.338 1.00 86.12 82 MET A O 1
ATOM 713 N N . ARG A 1 83 ? 7.091 -0.254 -23.381 1.00 85.81 83 ARG A N 1
ATOM 714 C CA . ARG A 1 83 ? 5.651 -0.314 -23.700 1.00 85.81 83 ARG A CA 1
ATOM 715 C C . ARG A 1 83 ? 4.856 -1.218 -22.753 1.00 85.81 83 ARG A C 1
ATOM 717 O O . ARG A 1 83 ? 3.658 -1.010 -22.565 1.00 85.81 83 ARG A O 1
ATOM 724 N N . ARG A 1 84 ? 5.477 -2.262 -22.194 1.00 86.56 84 ARG A N 1
ATOM 725 C CA . ARG A 1 84 ? 4.840 -3.116 -21.177 1.00 86.56 84 ARG A CA 1
ATOM 726 C C . ARG A 1 84 ? 4.767 -2.388 -19.839 1.00 86.56 84 ARG A C 1
ATOM 728 O O . ARG A 1 84 ? 3.680 -2.331 -19.275 1.00 86.56 84 ARG A O 1
ATOM 735 N N . LEU A 1 85 ? 5.869 -1.779 -19.408 1.00 88.69 85 LEU A N 1
ATOM 736 C CA . LEU A 1 85 ? 5.950 -1.038 -18.152 1.00 88.69 85 LEU A CA 1
ATOM 737 C C . LEU A 1 85 ? 4.964 0.140 -18.123 1.00 88.69 85 LEU A C 1
ATOM 739 O O . LEU A 1 85 ? 4.217 0.278 -17.165 1.00 88.69 85 LEU A O 1
ATOM 743 N N . VAL A 1 86 ? 4.851 0.908 -19.214 1.00 87.94 86 VAL A N 1
ATOM 744 C CA . VAL A 1 86 ? 3.842 1.978 -19.362 1.00 87.94 86 VAL A CA 1
ATOM 745 C C . VAL A 1 86 ? 2.424 1.454 -19.122 1.00 87.94 86 VAL A C 1
ATOM 747 O O . VAL A 1 86 ? 1.659 2.059 -18.379 1.00 87.94 86 VAL A O 1
ATOM 750 N N . ARG A 1 87 ? 2.060 0.310 -19.716 1.00 85.00 87 ARG A N 1
ATOM 751 C CA . ARG A 1 87 ? 0.724 -0.280 -19.519 1.00 85.00 87 ARG A CA 1
ATOM 752 C C . ARG A 1 87 ? 0.494 -0.726 -18.078 1.00 85.00 87 ARG A C 1
ATOM 754 O O . ARG A 1 87 ? -0.606 -0.544 -17.570 1.00 85.00 87 ARG A O 1
ATOM 761 N N . GLN A 1 88 ? 1.512 -1.295 -17.437 1.00 86.69 88 GLN A N 1
ATOM 762 C CA . GLN A 1 88 ? 1.431 -1.709 -16.038 1.00 86.69 88 GLN A CA 1
ATOM 763 C C . GLN A 1 88 ? 1.251 -0.503 -15.116 1.00 86.69 88 GLN A C 1
ATOM 765 O O . GLN A 1 88 ? 0.335 -0.507 -14.304 1.00 86.69 88 GLN A O 1
ATOM 770 N N . VAL A 1 89 ? 2.050 0.553 -15.292 1.00 87.56 89 VAL A N 1
ATOM 771 C CA . VAL A 1 89 ? 1.944 1.781 -14.490 1.00 87.56 89 VAL A CA 1
ATOM 772 C C . VAL A 1 89 ? 0.576 2.442 -14.678 1.00 87.56 89 VAL A C 1
ATOM 774 O O . VAL A 1 89 ? -0.083 2.727 -13.685 1.00 87.56 89 VAL A O 1
ATOM 777 N N . LYS A 1 90 ? 0.079 2.571 -15.918 1.00 85.25 90 LYS A N 1
ATOM 778 C CA . LYS A 1 90 ? -1.279 3.087 -16.185 1.00 85.25 90 LYS A CA 1
ATOM 779 C C . LYS A 1 90 ? -2.368 2.276 -15.480 1.00 85.25 90 LYS A C 1
ATOM 781 O O . LYS A 1 90 ? -3.323 2.844 -14.963 1.00 85.25 90 LYS A O 1
ATOM 786 N N . ALA A 1 91 ? -2.244 0.950 -15.458 1.00 82.56 91 ALA A N 1
ATOM 787 C CA . ALA A 1 91 ? -3.212 0.102 -14.769 1.00 82.56 91 ALA A CA 1
ATOM 788 C C . ALA A 1 91 ? -3.194 0.330 -13.248 1.00 82.56 91 ALA A C 1
ATOM 790 O O . ALA A 1 91 ? -4.251 0.393 -12.623 1.00 82.56 91 ALA A O 1
ATOM 791 N N . VAL A 1 92 ? -2.005 0.512 -12.668 1.00 84.69 92 VAL A N 1
ATOM 792 C CA . VAL A 1 92 ? -1.844 0.819 -11.239 1.00 84.69 92 VAL A CA 1
ATOM 793 C C . VAL A 1 92 ? -2.396 2.193 -10.891 1.00 84.69 92 VAL A C 1
ATOM 795 O O . VAL A 1 92 ? -3.030 2.335 -9.853 1.00 84.69 92 VAL A O 1
ATOM 798 N N . GLU A 1 93 ? -2.204 3.196 -11.744 1.00 81.94 93 GLU A N 1
ATOM 799 C CA . GLU A 1 93 ? -2.775 4.528 -11.515 1.00 81.94 93 GLU A CA 1
ATOM 800 C C . GLU A 1 93 ? -4.307 4.509 -11.487 1.00 81.94 93 GLU A C 1
ATOM 802 O O . GLU A 1 93 ? -4.917 5.268 -10.741 1.00 81.94 93 GLU A O 1
ATOM 807 N N . GLN A 1 94 ? -4.935 3.634 -12.275 1.00 77.81 94 GLN A N 1
ATOM 808 C CA . GLN A 1 94 ? -6.392 3.594 -12.412 1.00 77.81 94 GLN A CA 1
ATOM 809 C C . GLN A 1 94 ? -7.095 2.734 -11.353 1.00 77.81 94 GLN A C 1
ATOM 811 O O . GLN A 1 94 ? -8.249 3.003 -11.031 1.00 77.81 94 GLN A O 1
ATOM 816 N N . GLY A 1 95 ? -6.444 1.713 -10.790 1.00 75.50 95 GLY A N 1
ATOM 817 C CA . GLY A 1 95 ? -7.088 0.890 -9.755 1.00 75.50 95 GLY A CA 1
ATOM 818 C C . GLY A 1 95 ? -6.143 0.198 -8.779 1.00 75.50 95 GLY A C 1
ATOM 819 O O . GLY A 1 95 ? -6.494 -0.812 -8.171 1.00 75.50 95 GLY A O 1
ATOM 820 N N . GLY A 1 96 ? -4.952 0.762 -8.605 1.00 81.69 96 GLY A N 1
ATOM 821 C CA . GLY A 1 96 ? -4.014 0.392 -7.559 1.00 81.69 96 GLY A CA 1
ATOM 822 C C . GLY A 1 96 ? -3.201 -0.866 -7.844 1.00 81.69 96 GLY A C 1
ATOM 823 O O . GLY A 1 96 ? -3.345 -1.560 -8.852 1.00 81.69 96 GLY A O 1
ATOM 824 N N . VAL A 1 97 ? -2.314 -1.174 -6.899 1.00 81.69 97 VAL A N 1
ATOM 825 C CA . VAL A 1 97 ? -1.376 -2.298 -7.012 1.00 81.69 97 VAL A CA 1
ATOM 826 C C . VAL A 1 97 ? -2.075 -3.660 -6.959 1.00 81.69 97 VAL A C 1
ATOM 828 O O . VAL A 1 97 ? -1.572 -4.627 -7.528 1.00 81.69 97 VAL A O 1
ATOM 831 N N . GLN A 1 98 ? -3.273 -3.746 -6.369 1.00 76.19 98 GLN A N 1
ATOM 832 C CA . GLN A 1 98 ? -4.029 -5.002 -6.310 1.00 76.19 98 GLN A CA 1
ATOM 833 C C . GLN A 1 98 ? -4.425 -5.533 -7.695 1.00 76.19 98 GLN A C 1
ATOM 835 O O . GLN A 1 98 ? -4.540 -6.748 -7.858 1.00 76.19 98 GLN A O 1
ATOM 840 N N . ILE A 1 99 ? -4.578 -4.663 -8.703 1.00 77.81 99 ILE A N 1
ATOM 841 C CA . ILE A 1 99 ? -4.794 -5.100 -10.089 1.00 77.81 99 ILE A CA 1
ATOM 842 C C . ILE A 1 99 ? -3.609 -5.928 -10.577 1.00 77.81 99 ILE A C 1
ATOM 844 O O . ILE A 1 99 ? -3.827 -6.883 -11.319 1.00 77.81 99 ILE A O 1
ATOM 848 N N . LEU A 1 100 ? -2.379 -5.609 -10.133 1.00 76.75 100 LEU A N 1
ATOM 849 C CA . LEU A 1 100 ? -1.223 -6.389 -10.554 1.00 76.75 100 LEU A CA 1
ATOM 850 C C . LEU A 1 100 ? -1.139 -7.777 -9.953 1.00 76.75 100 LEU A C 1
ATOM 852 O O . LEU A 1 100 ? -0.634 -8.706 -10.582 1.00 76.75 100 LEU A O 1
ATOM 856 N N . LEU A 1 101 ? -1.583 -7.898 -8.715 1.00 74.62 101 LEU A N 1
ATOM 857 C CA . LEU A 1 101 ? -1.429 -9.121 -7.945 1.00 74.62 101 LEU A CA 1
ATOM 858 C C . LEU A 1 101 ? -2.565 -10.099 -8.233 1.00 74.62 101 LEU A C 1
ATOM 860 O O . LEU A 1 101 ? -2.366 -11.313 -8.232 1.00 74.62 101 LEU A O 1
ATOM 864 N N . ASN A 1 102 ? -3.749 -9.578 -8.542 1.00 68.94 102 ASN A N 1
ATOM 865 C CA . ASN A 1 102 ? -4.871 -10.403 -8.937 1.00 68.94 102 ASN A CA 1
ATOM 866 C C . ASN A 1 102 ? -4.743 -10.745 -10.427 1.00 68.94 102 ASN A C 1
ATOM 868 O O . ASN A 1 102 ? -4.746 -9.862 -11.277 1.00 68.94 102 ASN A O 1
ATOM 872 N N . ASN A 1 103 ? -4.714 -12.038 -10.768 1.00 57.41 103 ASN A N 1
ATOM 873 C CA . ASN A 1 103 ? -4.647 -12.573 -12.143 1.00 57.41 103 ASN A CA 1
ATOM 874 C C . ASN A 1 103 ? -5.817 -12.158 -13.081 1.00 57.41 103 ASN A C 1
ATOM 876 O O . ASN A 1 103 ? -5.979 -12.721 -14.159 1.00 57.41 103 ASN A O 1
ATOM 880 N N . LYS A 1 104 ? -6.619 -11.156 -12.704 1.00 59.50 104 LYS A N 1
ATOM 881 C CA . LYS A 1 104 ? -7.703 -10.532 -13.482 1.00 59.50 104 LYS A CA 1
ATOM 882 C C . LYS A 1 104 ? -7.237 -9.423 -14.426 1.00 59.50 104 LYS A C 1
ATOM 884 O O . LYS A 1 104 ? -8.037 -8.648 -14.945 1.00 59.50 104 LYS A O 1
ATOM 889 N N . TRP A 1 105 ? -5.942 -9.354 -14.688 1.00 58.06 105 TRP A N 1
ATOM 890 C CA . TRP A 1 105 ? -5.336 -8.437 -15.646 1.00 58.06 105 TRP A CA 1
ATOM 891 C C . TRP A 1 105 ? -6.035 -8.358 -16.999 1.00 58.06 105 TRP A C 1
ATOM 893 O O . TRP A 1 105 ? -6.250 -7.267 -17.529 1.00 58.06 105 TRP A O 1
ATOM 903 N N . SER A 1 106 ? -6.397 -9.512 -17.560 1.00 61.09 106 SER A N 1
ATOM 904 C CA . SER A 1 106 ? -7.054 -9.610 -18.865 1.00 61.09 106 SER A CA 1
ATOM 905 C C . SER A 1 106 ? -8.431 -8.942 -18.877 1.00 61.09 106 SER A C 1
ATOM 907 O O . SER A 1 106 ? -8.792 -8.317 -19.871 1.00 61.09 106 SER A O 1
ATOM 909 N N . GLU A 1 107 ? -9.169 -9.007 -17.768 1.00 60.88 107 GLU A N 1
ATOM 910 C CA . GLU A 1 107 ? -10.503 -8.414 -17.627 1.00 60.88 107 GLU A CA 1
ATOM 911 C C . GLU A 1 107 ? -10.417 -6.900 -17.412 1.00 60.88 107 GLU A C 1
ATOM 913 O O . GLU A 1 107 ? -11.135 -6.134 -18.054 1.00 60.88 107 GLU A O 1
ATOM 918 N N . VAL A 1 108 ? -9.485 -6.445 -16.571 1.00 58.09 108 VAL A N 1
ATOM 919 C CA . VAL A 1 108 ? -9.316 -5.019 -16.245 1.00 58.09 108 VAL A CA 1
ATOM 920 C C . VAL A 1 108 ? -8.891 -4.207 -17.469 1.00 58.09 108 VAL A C 1
ATOM 922 O O . VAL A 1 108 ? -9.377 -3.097 -17.674 1.00 58.09 108 VAL A O 1
ATOM 925 N N . THR A 1 109 ? -8.056 -4.778 -18.341 1.00 55.66 109 THR A N 1
ATOM 926 C CA . THR A 1 109 ? -7.608 -4.107 -19.575 1.00 55.66 109 THR A CA 1
ATOM 927 C C . THR A 1 109 ? -8.773 -3.794 -20.530 1.00 55.66 109 THR A C 1
ATOM 929 O O . THR A 1 109 ? -8.672 -2.872 -21.333 1.00 55.66 109 THR A O 1
ATOM 932 N N . SER A 1 110 ? -9.882 -4.542 -20.445 1.00 54.19 110 SER A N 1
ATOM 933 C CA . SER A 1 110 ? -11.084 -4.311 -21.262 1.00 54.19 110 SER A CA 1
ATOM 934 C C . SER A 1 110 ? -11.980 -3.187 -20.727 1.00 54.19 110 SER A C 1
ATOM 936 O O . SER A 1 110 ? -12.677 -2.535 -21.500 1.00 54.19 110 SER A O 1
ATOM 938 N N . GLN A 1 111 ? -11.945 -2.947 -19.412 1.00 51.00 111 GLN A N 1
ATOM 939 C CA . GLN A 1 111 ? -12.802 -1.973 -18.728 1.00 51.00 111 GLN A CA 1
ATOM 940 C C . GLN A 1 111 ? -12.104 -0.625 -18.536 1.00 51.00 111 GLN A C 1
ATOM 942 O O . GLN A 1 111 ? -12.740 0.427 -18.606 1.00 51.00 111 GLN A O 1
ATOM 947 N N . VAL A 1 112 ? -10.788 -0.637 -18.330 1.00 54.34 112 VAL A N 1
ATOM 948 C CA . VAL A 1 112 ? -9.992 0.582 -18.231 1.00 54.34 112 VAL A CA 1
ATOM 949 C C . VAL A 1 112 ? -9.716 1.085 -19.645 1.00 54.34 112 VAL A C 1
ATOM 951 O O . VAL A 1 112 ? -9.036 0.426 -20.431 1.00 54.34 112 VAL A O 1
ATOM 954 N N . ARG A 1 113 ? -10.217 2.282 -19.975 1.00 53.06 113 ARG A N 1
ATOM 955 C CA . ARG A 1 113 ? -9.814 3.021 -21.182 1.00 53.06 113 ARG A CA 1
ATOM 956 C C . ARG A 1 113 ? -8.358 3.459 -21.027 1.00 53.06 113 ARG A C 1
ATOM 958 O O . ARG A 1 113 ? -8.076 4.603 -20.683 1.00 53.06 113 ARG A O 1
ATOM 965 N N . ILE A 1 114 ? -7.422 2.539 -21.236 1.00 60.12 114 ILE A N 1
ATOM 966 C CA . ILE A 1 114 ? -5.997 2.855 -21.201 1.00 60.12 114 ILE A CA 1
ATOM 967 C C . ILE A 1 114 ? -5.717 3.754 -22.405 1.00 60.12 114 ILE A C 1
ATOM 969 O O . ILE A 1 114 ? -5.730 3.292 -23.548 1.00 60.12 114 ILE A O 1
ATOM 973 N N . SER A 1 115 ? -5.481 5.043 -22.148 1.00 56.50 115 SER A N 1
ATOM 974 C CA . SER A 1 115 ? -5.066 5.993 -23.183 1.00 56.50 115 SER A CA 1
ATOM 975 C C . SER A 1 115 ? -3.871 5.422 -23.954 1.00 56.50 115 SER A C 1
ATOM 977 O O . SER A 1 115 ? -2.890 4.964 -23.354 1.00 56.50 115 SER A O 1
ATOM 979 N N . THR A 1 116 ? -3.952 5.442 -25.286 1.00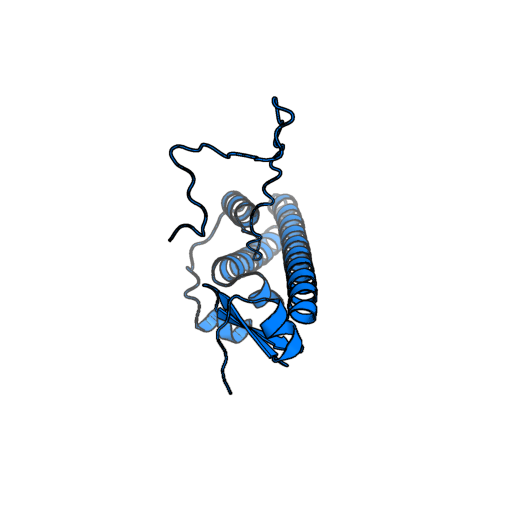 58.69 116 THR A N 1
ATOM 980 C CA . THR A 1 116 ? -2.900 4.951 -26.196 1.00 58.69 116 THR A CA 1
ATOM 981 C C . THR A 1 116 ? -1.693 5.895 -26.255 1.00 58.69 116 THR A C 1
ATOM 983 O O . THR A 1 116 ? -0.728 5.615 -26.963 1.00 58.69 116 THR A O 1
ATOM 986 N N . GLU A 1 117 ? -1.718 6.998 -25.500 1.00 64.12 117 GLU A N 1
ATOM 987 C CA . GLU A 1 117 ? -0.601 7.932 -25.389 1.00 64.12 117 GLU A CA 1
ATOM 988 C C . GLU A 1 117 ? 0.701 7.213 -25.041 1.00 64.12 117 GLU A C 1
ATOM 990 O O . GLU A 1 117 ? 0.792 6.412 -24.098 1.00 64.12 117 GLU A O 1
ATOM 995 N N . ARG A 1 118 ? 1.711 7.509 -25.854 1.00 70.69 118 ARG A N 1
ATOM 996 C CA . ARG A 1 118 ? 3.046 6.950 -25.750 1.00 70.69 118 ARG A CA 1
ATOM 997 C C . ARG A 1 118 ? 3.855 7.838 -24.817 1.00 70.69 118 ARG A C 1
ATOM 999 O O . ARG A 1 118 ? 4.284 8.902 -25.235 1.00 70.69 118 ARG A O 1
ATOM 1006 N N . TRP A 1 119 ? 4.073 7.371 -23.595 1.00 80.31 119 TRP A N 1
ATOM 1007 C CA . TRP A 1 119 ? 4.946 8.068 -22.657 1.00 80.31 119 TRP A CA 1
ATOM 1008 C C . TRP A 1 119 ? 6.407 7.972 -23.068 1.00 80.31 119 TRP A C 1
ATOM 1010 O O . TRP A 1 119 ? 6.850 6.939 -23.588 1.00 80.31 119 TRP A O 1
ATOM 1020 N N . GLU A 1 120 ? 7.156 9.032 -22.790 1.00 83.31 120 GLU A N 1
ATOM 1021 C CA . GLU A 1 120 ? 8.615 9.011 -22.820 1.00 83.31 120 GLU A CA 1
ATOM 1022 C C . GLU A 1 120 ? 9.201 8.431 -21.523 1.00 83.31 120 GLU A C 1
ATOM 1024 O O . GLU A 1 120 ? 8.512 8.220 -20.525 1.00 83.31 120 GLU A O 1
ATOM 1029 N N . VAL A 1 121 ? 10.505 8.132 -21.523 1.00 81.25 121 VAL A N 1
ATOM 1030 C CA . VAL A 1 121 ? 11.178 7.527 -20.356 1.00 81.25 121 VAL A CA 1
ATOM 1031 C C . VAL A 1 121 ? 11.149 8.465 -19.144 1.00 81.25 121 VAL A C 1
ATOM 1033 O O . VAL A 1 121 ? 11.036 7.996 -18.013 1.00 81.25 121 VAL A O 1
ATOM 1036 N N . MET A 1 122 ? 11.234 9.777 -19.376 1.00 84.19 122 MET A N 1
ATOM 1037 C CA . MET A 1 122 ? 11.205 10.788 -18.317 1.00 84.19 122 MET A CA 1
ATOM 1038 C C . MET A 1 122 ? 9.811 10.920 -17.690 1.00 84.19 122 MET A C 1
ATOM 1040 O O . MET A 1 122 ? 9.692 10.952 -16.468 1.00 84.19 122 MET A O 1
ATOM 1044 N N . GLU A 1 123 ? 8.760 10.916 -18.510 1.00 86.00 123 GLU A N 1
ATOM 1045 C CA . GLU A 1 123 ? 7.368 10.938 -18.045 1.00 86.00 123 GLU A CA 1
ATOM 1046 C C . GLU A 1 123 ? 7.040 9.672 -17.251 1.00 86.00 123 GLU A C 1
ATOM 1048 O O . GLU A 1 123 ? 6.504 9.743 -16.148 1.00 86.00 123 GLU A O 1
ATOM 1053 N N . LEU A 1 124 ? 7.446 8.503 -17.757 1.00 85.06 124 LEU A N 1
ATOM 1054 C CA . LEU A 1 124 ? 7.253 7.229 -17.067 1.00 85.06 124 LEU A CA 1
ATOM 1055 C C . LEU A 1 124 ? 7.892 7.224 -15.668 1.00 85.06 124 LEU A C 1
ATOM 1057 O O . LEU A 1 124 ? 7.314 6.681 -14.728 1.00 85.06 124 LEU A O 1
ATOM 1061 N N . GLU A 1 125 ? 9.061 7.847 -15.505 1.00 88.56 125 GLU A N 1
ATOM 1062 C CA . GLU A 1 125 ? 9.694 7.998 -14.193 1.00 88.56 125 GLU A CA 1
ATOM 1063 C C . GLU A 1 125 ? 8.871 8.881 -13.250 1.00 88.56 125 GLU A C 1
ATOM 1065 O O . GLU A 1 125 ? 8.726 8.548 -12.071 1.00 88.56 125 GLU A O 1
ATOM 1070 N N . GLN A 1 126 ? 8.339 9.998 -13.752 1.00 88.00 126 GLN A N 1
ATOM 1071 C CA . GLN A 1 126 ? 7.487 10.888 -12.966 1.00 88.00 126 GLN A CA 1
ATOM 1072 C C . GLN A 1 126 ? 6.217 10.168 -12.514 1.00 88.00 126 GLN A C 1
ATOM 1074 O O . GLN A 1 126 ? 5.899 10.215 -11.329 1.00 88.00 126 GLN A O 1
ATOM 1079 N N . HIS A 1 127 ? 5.565 9.427 -13.412 1.00 86.94 127 HIS A N 1
ATOM 1080 C CA . HIS A 1 127 ? 4.388 8.620 -13.093 1.00 86.94 127 HIS A CA 1
ATOM 1081 C C . HIS A 1 127 ? 4.689 7.556 -12.029 1.00 86.94 127 HIS A C 1
ATOM 1083 O O . HIS A 1 127 ? 3.980 7.472 -11.031 1.00 86.94 127 HIS A O 1
ATOM 1089 N N . ILE A 1 128 ? 5.800 6.814 -12.147 1.00 86.94 128 ILE A N 1
ATOM 1090 C CA . ILE A 1 128 ? 6.208 5.830 -11.124 1.00 86.94 128 ILE A CA 1
ATOM 1091 C C . ILE A 1 128 ? 6.465 6.494 -9.764 1.00 86.94 128 ILE A C 1
ATOM 1093 O O . ILE A 1 128 ? 6.130 5.924 -8.725 1.00 86.94 128 ILE A O 1
ATOM 1097 N N . LYS A 1 129 ? 7.061 7.692 -9.741 1.00 87.19 129 LYS A N 1
ATOM 1098 C CA . LYS A 1 129 ? 7.298 8.439 -8.494 1.00 87.19 129 LYS A CA 1
ATOM 1099 C C . LYS A 1 129 ? 6.020 9.040 -7.909 1.00 87.19 129 LYS A C 1
ATOM 1101 O O . LYS A 1 129 ? 5.952 9.184 -6.692 1.00 87.19 129 LYS A O 1
ATOM 1106 N N . ALA A 1 130 ? 5.054 9.385 -8.755 1.00 87.00 130 ALA A N 1
ATOM 1107 C CA . ALA A 1 130 ? 3.767 9.947 -8.365 1.00 87.00 130 ALA A CA 1
ATOM 1108 C C . ALA A 1 130 ? 2.773 8.891 -7.855 1.00 87.00 130 ALA A C 1
ATOM 1110 O O . ALA A 1 130 ? 1.760 9.264 -7.263 1.00 87.00 130 ALA A O 1
ATOM 1111 N N . LEU A 1 131 ? 3.058 7.594 -8.045 1.00 84.81 131 LEU A N 1
ATOM 1112 C CA . LEU A 1 131 ? 2.247 6.512 -7.491 1.00 84.81 131 LEU A CA 1
ATOM 1113 C C . LEU A 1 131 ? 2.064 6.707 -5.979 1.00 84.81 131 LEU A C 1
ATOM 1115 O O . LEU A 1 131 ? 3.030 6.769 -5.216 1.00 84.81 131 LEU A O 1
ATOM 1119 N N . GLN A 1 132 ? 0.806 6.799 -5.554 1.00 76.69 132 GLN A N 1
ATOM 1120 C CA . GLN A 1 132 ? 0.438 6.933 -4.149 1.00 76.69 132 GLN A CA 1
ATOM 1121 C C . GLN A 1 132 ? 0.293 5.557 -3.498 1.00 76.69 132 GLN A C 1
ATOM 1123 O O . GLN A 1 132 ? -0.132 4.596 -4.145 1.00 76.69 132 GLN A O 1
ATOM 1128 N N . SER A 1 133 ? 0.614 5.472 -2.203 1.00 76.00 133 SER A N 1
ATOM 1129 C CA . SER A 1 133 ? 0.337 4.260 -1.431 1.00 76.00 133 SER A CA 1
ATOM 1130 C C . SER A 1 133 ? -1.174 3.983 -1.425 1.00 76.00 133 SER A C 1
ATOM 1132 O O . SER A 1 133 ? -1.964 4.905 -1.199 1.00 76.00 133 SER A O 1
ATOM 1134 N N . PRO A 1 134 ? -1.602 2.720 -1.614 1.00 74.00 134 PRO A N 1
ATOM 1135 C CA . PRO A 1 134 ? -3.008 2.335 -1.536 1.00 74.00 134 PRO A CA 1
ATOM 1136 C C . PRO A 1 134 ? -3.564 2.395 -0.103 1.00 74.00 134 PRO A C 1
ATOM 1138 O O . PRO A 1 134 ? -4.745 2.120 0.111 1.00 74.00 134 PRO A O 1
ATOM 1141 N N . VAL A 1 135 ? -2.726 2.691 0.896 1.00 75.94 135 VAL A N 1
ATOM 1142 C CA . VAL A 1 135 ? -3.104 2.713 2.305 1.00 75.94 135 VAL A CA 1
ATOM 1143 C C . VAL A 1 135 ? -3.145 4.148 2.816 1.00 75.94 135 VAL A C 1
ATOM 1145 O O . VAL A 1 135 ? -2.121 4.756 3.117 1.00 75.94 135 VAL A O 1
ATOM 1148 N N . THR A 1 136 ? -4.351 4.675 3.010 1.00 72.25 136 THR A N 1
ATOM 1149 C CA . THR A 1 136 ? -4.550 5.949 3.708 1.00 72.25 136 THR A CA 1
ATOM 1150 C C . THR A 1 136 ? -4.556 5.700 5.215 1.00 72.25 136 THR A C 1
ATOM 1152 O O . THR A 1 136 ? -5.589 5.370 5.798 1.00 72.25 136 THR A O 1
ATOM 1155 N N . ARG A 1 137 ? -3.393 5.819 5.864 1.00 72.00 137 ARG A N 1
ATOM 1156 C CA . ARG A 1 137 ? -3.331 5.799 7.333 1.00 72.00 137 ARG A CA 1
ATOM 1157 C C . ARG A 1 137 ? -3.720 7.1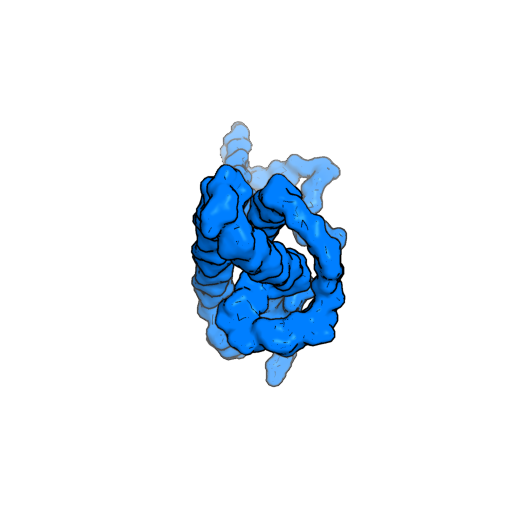75 7.875 1.00 72.00 137 ARG A C 1
ATOM 1159 O O . ARG A 1 137 ? -3.217 8.175 7.357 1.00 72.00 137 ARG A O 1
ATOM 1166 N N . PRO A 1 138 ? -4.563 7.255 8.919 1.00 70.31 138 PRO A N 1
ATOM 1167 C CA . PRO A 1 138 ? -4.751 8.504 9.638 1.00 70.31 138 PRO A CA 1
ATOM 1168 C C . PRO A 1 138 ? -3.388 9.017 10.122 1.00 70.31 138 PRO A C 1
ATOM 1170 O O . PRO A 1 138 ? -2.582 8.212 10.601 1.00 70.31 138 PRO A O 1
ATOM 1173 N N . PRO A 1 139 ? -3.101 10.322 10.002 1.00 68.81 139 PRO A N 1
ATOM 1174 C CA . PRO A 1 139 ? -1.846 10.866 10.491 1.00 68.81 139 PRO A CA 1
ATOM 1175 C C . PRO A 1 139 ? -1.721 10.612 11.997 1.00 68.81 139 PRO A C 1
ATOM 1177 O O . PRO A 1 139 ? -2.660 10.835 12.764 1.00 68.81 139 PRO A O 1
ATOM 1180 N N . HIS A 1 140 ? -0.548 10.154 12.434 1.00 66.94 140 HIS A N 1
ATOM 1181 C CA . HIS A 1 140 ? -0.240 10.066 13.857 1.00 66.94 140 HIS A CA 1
ATOM 1182 C C . HIS A 1 140 ? -0.010 11.480 14.392 1.00 66.94 140 HIS A C 1
ATOM 1184 O O . HIS A 1 140 ? 1.024 12.096 14.131 1.00 66.94 140 HIS A O 1
ATOM 1190 N N . ILE A 1 141 ? -0.986 12.011 15.125 1.00 73.75 141 ILE A N 1
ATOM 1191 C CA . ILE A 1 141 ? -0.863 13.327 15.746 1.00 73.75 141 ILE A CA 1
ATOM 1192 C C . ILE A 1 141 ? -0.091 13.167 17.060 1.00 73.75 141 ILE A C 1
ATOM 1194 O O . ILE A 1 141 ? -0.661 12.847 18.102 1.00 73.75 141 ILE A O 1
ATOM 1198 N N . ASN A 1 142 ? 1.217 13.409 17.014 1.00 65.38 142 ASN A N 1
ATOM 1199 C CA . ASN A 1 142 ? 2.055 13.478 18.210 1.00 65.38 142 ASN A CA 1
ATOM 1200 C C . ASN A 1 142 ? 1.866 14.839 18.898 1.00 65.38 142 ASN A C 1
ATOM 1202 O O . ASN A 1 142 ? 2.681 15.747 18.746 1.00 65.38 142 ASN A O 1
ATOM 1206 N N . MET A 1 143 ? 0.769 14.995 19.642 1.00 65.50 14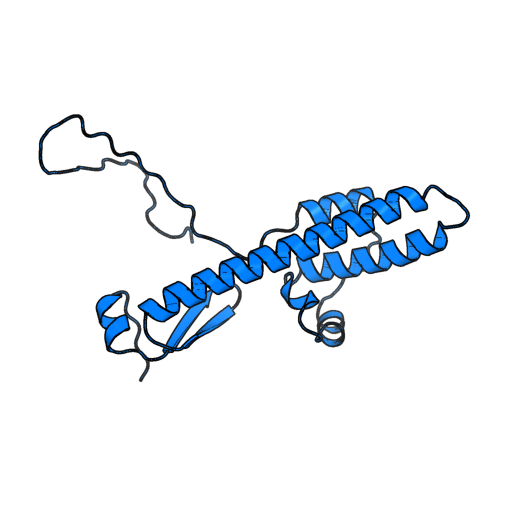3 MET A N 1
ATOM 1207 C CA . MET A 1 143 ? 0.547 16.179 20.477 1.00 65.50 143 MET A CA 1
ATOM 1208 C C . MET A 1 143 ? 1.400 16.103 21.741 1.00 65.50 143 MET A C 1
ATOM 1210 O O . MET A 1 143 ? 1.159 15.278 22.621 1.00 65.50 143 MET A O 1
ATOM 1214 N N . ARG A 1 144 ? 2.377 17.004 21.857 1.00 65.06 144 ARG A N 1
ATOM 1215 C CA . ARG A 1 144 ? 3.101 17.241 23.106 1.00 65.06 144 ARG A CA 1
ATOM 1216 C C . ARG A 1 144 ? 2.394 18.359 23.868 1.00 65.06 144 ARG A C 1
ATOM 1218 O O . ARG A 1 144 ? 2.553 19.532 23.548 1.00 65.06 144 ARG A O 1
ATOM 1225 N N . LEU A 1 145 ? 1.563 17.977 24.830 1.00 65.75 145 LEU A N 1
ATOM 1226 C CA . LEU A 1 145 ? 0.788 18.909 25.644 1.00 65.75 145 LEU A CA 1
ATOM 1227 C C . LEU A 1 145 ? 1.607 19.279 26.883 1.00 65.75 145 LEU A C 1
ATOM 1229 O O . LEU A 1 145 ? 1.704 18.497 27.826 1.00 65.75 145 LEU A O 1
ATOM 1233 N N . GLU A 1 146 ? 2.244 20.447 26.858 1.00 62.09 146 GLU A N 1
ATOM 1234 C CA . GLU A 1 146 ? 3.014 20.962 27.995 1.00 62.09 146 GLU A CA 1
ATOM 1235 C C . GLU A 1 146 ? 2.074 21.745 28.925 1.00 62.09 146 GLU A C 1
ATOM 1237 O O . GLU A 1 146 ? 1.447 22.726 28.522 1.00 62.09 146 GLU A O 1
ATOM 1242 N N . THR A 1 147 ? 1.939 21.301 30.177 1.00 61.06 147 THR A N 1
ATOM 1243 C CA . THR A 1 147 ? 1.090 21.964 31.175 1.00 61.06 147 THR A CA 1
ATOM 1244 C C . THR A 1 147 ? 1.927 22.936 32.006 1.00 61.06 147 THR A C 1
ATOM 1246 O O . THR A 1 147 ? 2.787 22.504 32.770 1.00 61.06 147 THR A O 1
ATOM 1249 N N . ASN A 1 148 ? 1.654 24.240 31.927 1.00 63.44 148 ASN A N 1
ATOM 1250 C CA . ASN A 1 148 ? 2.308 25.233 32.796 1.00 63.44 148 ASN A CA 1
ATOM 1251 C C . ASN A 1 148 ? 1.687 25.325 34.205 1.00 63.44 148 ASN A C 1
ATOM 1253 O O . ASN A 1 148 ? 2.233 25.997 35.077 1.00 63.44 148 ASN A O 1
ATOM 1257 N N . LEU A 1 149 ? 0.552 24.662 34.452 1.00 62.00 149 LEU A N 1
ATOM 1258 C CA . LEU A 1 149 ? -0.183 24.721 35.717 1.00 62.00 149 LEU A CA 1
ATOM 1259 C C . LEU A 1 149 ? -0.431 23.310 36.259 1.00 62.00 149 LEU A C 1
ATOM 1261 O O . LEU A 1 149 ? -0.871 22.429 35.527 1.00 62.00 149 LEU A O 1
ATOM 1265 N N . ARG A 1 150 ? -0.192 23.109 37.562 1.00 58.69 150 ARG A N 1
ATOM 1266 C CA . ARG A 1 150 ? -0.502 21.866 38.299 1.00 58.69 150 ARG A CA 1
ATOM 1267 C C . ARG A 1 150 ? -2.001 21.728 38.628 1.00 58.69 150 ARG A C 1
ATOM 1269 O O . ARG A 1 150 ? -2.339 21.282 39.721 1.00 58.69 150 ARG A O 1
ATOM 1276 N N . SER A 1 151 ? -2.905 22.153 37.746 1.00 54.88 151 SER A N 1
ATOM 1277 C CA . SER A 1 151 ? -4.337 21.887 37.933 1.00 54.88 151 SER A CA 1
ATOM 1278 C C . SER A 1 151 ? -4.729 20.668 37.099 1.00 54.88 151 SER A C 1
ATOM 1280 O O . SER A 1 151 ? -4.248 20.486 35.983 1.00 54.88 151 SER A O 1
ATOM 1282 N N . GLY A 1 152 ? -5.571 19.799 37.660 1.00 57.09 152 GLY A N 1
ATOM 1283 C CA . GLY A 1 152 ? -6.018 18.555 37.023 1.00 57.09 152 GLY A CA 1
ATOM 1284 C C . GLY A 1 152 ? -6.965 18.750 35.834 1.00 57.09 152 GLY A C 1
ATOM 1285 O O . GLY A 1 152 ? -7.645 17.803 35.454 1.00 57.09 152 GLY A O 1
ATOM 1286 N N . GLU A 1 153 ? -7.037 19.953 35.264 1.00 53.72 153 GLU A N 1
ATOM 1287 C CA . GLU A 1 153 ? -7.949 20.303 34.181 1.00 53.72 153 GLU A CA 1
ATOM 1288 C C . GLU A 1 153 ? -7.148 20.830 32.984 1.00 53.72 153 GLU A C 1
ATOM 1290 O O . GLU A 1 153 ? -6.710 21.980 32.929 1.00 53.72 153 GLU A O 1
ATOM 1295 N N . LEU A 1 154 ? -6.913 19.945 32.016 1.00 58.88 154 LEU A N 1
ATOM 1296 C CA . LEU A 1 154 ? -6.285 20.291 30.749 1.00 58.88 154 LEU A CA 1
ATOM 1297 C C . LEU A 1 154 ? -7.326 20.975 29.846 1.00 58.88 154 LEU A C 1
ATOM 1299 O O . LEU A 1 154 ? -8.142 20.306 29.217 1.00 58.88 154 LEU A O 1
ATOM 1303 N N . VAL A 1 155 ? -7.2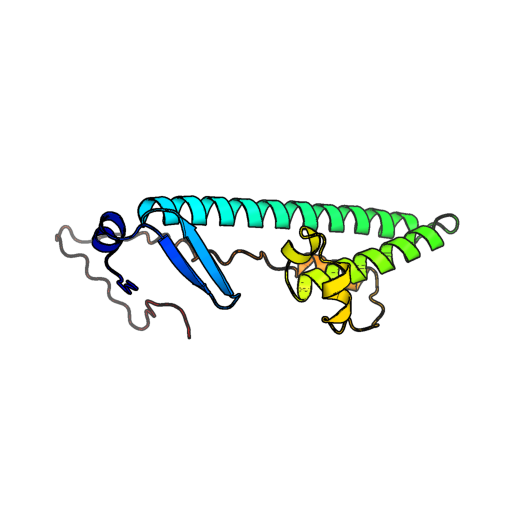82 22.305 29.750 1.00 58.78 155 VAL A N 1
ATOM 1304 C CA . VAL A 1 155 ? -8.140 23.069 28.828 1.00 58.78 155 VAL A CA 1
ATOM 1305 C C . VAL A 1 155 ? -7.398 23.312 27.512 1.00 58.78 155 VAL A C 1
ATOM 1307 O O . VAL A 1 155 ? -6.508 24.158 27.432 1.00 58.78 155 VAL A O 1
ATOM 1310 N N . LEU A 1 156 ? -7.778 22.589 26.456 1.00 58.25 156 LEU A N 1
ATOM 1311 C CA . LEU A 1 156 ? -7.313 22.851 25.091 1.00 58.25 156 LEU A CA 1
ATOM 1312 C C . LEU A 1 156 ? -8.116 24.023 24.501 1.00 58.25 156 LEU A C 1
ATOM 1314 O O . LEU A 1 156 ? -9.274 23.854 24.127 1.00 58.25 156 LEU A O 1
ATOM 1318 N N . ARG A 1 157 ? -7.519 25.221 24.414 1.00 55.78 157 ARG A N 1
ATOM 1319 C CA . ARG A 1 157 ? -8.090 26.338 23.638 1.00 55.78 157 ARG A CA 1
ATOM 1320 C C . ARG A 1 157 ? -7.580 26.283 22.207 1.00 55.78 157 ARG A C 1
ATOM 1322 O O . ARG A 1 157 ? -6.377 26.302 21.974 1.00 55.78 157 ARG A O 1
ATOM 1329 N N . THR A 1 158 ? -8.503 26.270 21.260 1.00 57.28 158 THR A N 1
ATOM 1330 C CA . THR A 1 158 ? -8.214 26.338 19.830 1.00 57.28 158 THR A CA 1
ATOM 1331 C C . THR A 1 158 ? -9.281 27.175 19.142 1.00 57.28 158 THR A C 1
ATOM 1333 O O . THR A 1 158 ? -10.456 27.084 19.496 1.00 57.28 158 THR A O 1
ATOM 1336 N N . SER A 1 159 ? -8.861 28.023 18.206 1.00 54.34 159 SER A N 1
ATOM 1337 C CA . SER A 1 159 ? -9.752 28.941 17.492 1.00 54.34 159 SER A CA 1
ATOM 1338 C C . SER A 1 159 ? -10.304 28.331 16.200 1.00 54.34 159 SER A C 1
ATOM 1340 O O . SER A 1 159 ? -11.350 28.770 15.743 1.00 54.34 159 SER A O 1
ATOM 1342 N N . GLU A 1 160 ? -9.636 27.310 15.640 1.00 50.56 160 GLU A N 1
ATOM 1343 C CA . GLU A 1 160 ? -9.968 26.693 14.339 1.00 50.56 160 GLU A CA 1
ATOM 1344 C C . GLU A 1 160 ? -9.586 25.194 14.278 1.00 50.56 160 GLU A C 1
ATOM 1346 O O . GLU A 1 160 ? -9.032 24.705 13.294 1.00 50.56 160 GLU A O 1
ATOM 1351 N N . MET A 1 161 ? -9.829 24.421 15.346 1.00 51.31 161 MET A N 1
ATOM 1352 C CA . MET A 1 161 ? -9.591 22.969 15.296 1.00 51.31 161 MET A CA 1
ATOM 1353 C C . MET A 1 161 ? -10.759 22.254 14.632 1.00 51.31 161 MET A C 1
ATOM 1355 O O . MET A 1 161 ? -11.840 22.140 15.208 1.00 51.31 161 MET A O 1
ATOM 1359 N N . THR A 1 162 ? -10.507 21.696 13.453 1.00 50.78 162 THR A N 1
ATOM 1360 C CA . THR A 1 162 ? -11.421 20.735 12.834 1.00 50.78 162 THR A CA 1
ATOM 1361 C C . THR A 1 162 ? -11.081 19.346 13.371 1.00 50.78 162 THR A C 1
ATOM 1363 O O . THR A 1 162 ? -10.073 18.755 12.989 1.00 50.78 162 THR A O 1
ATOM 1366 N N . VAL A 1 163 ? -11.881 18.839 14.312 1.00 54.81 163 VAL A N 1
ATOM 1367 C CA . VAL A 1 163 ? -11.773 17.453 14.796 1.00 54.81 163 VAL A CA 1
ATOM 1368 C C . VAL A 1 163 ? -12.720 16.593 13.977 1.00 54.81 163 VAL A C 1
ATOM 1370 O O . VAL A 1 163 ? -13.924 16.596 14.208 1.00 54.81 163 VAL A O 1
ATOM 1373 N N . GLY A 1 164 ? -12.181 15.859 13.013 1.00 58.88 164 GLY A N 1
ATOM 1374 C CA . GLY A 1 164 ? -12.973 15.009 12.134 1.00 58.88 164 GLY A CA 1
ATOM 1375 C C . GLY A 1 164 ? -12.228 14.690 10.847 1.00 58.88 164 GLY A C 1
ATOM 1376 O O . GLY A 1 164 ? -11.087 15.111 10.660 1.00 58.88 164 GLY A O 1
ATOM 1377 N N . TYR A 1 165 ? -12.868 13.929 9.966 1.00 39.69 165 TYR A N 1
ATOM 1378 C CA . TYR A 1 165 ? -12.398 13.794 8.592 1.00 39.69 165 TYR A CA 1
ATOM 1379 C C . TYR A 1 165 ? -12.875 15.021 7.803 1.00 39.69 165 TYR A C 1
ATOM 1381 O O . TYR A 1 165 ? -14.025 15.413 7.991 1.00 39.69 165 TYR A O 1
ATOM 1389 N N . PRO A 1 166 ? -12.029 15.645 6.964 1.00 45.06 166 PRO A N 1
ATOM 1390 C CA . PRO A 1 166 ? -12.504 16.658 6.031 1.00 45.06 166 PRO A CA 1
ATOM 1391 C C . PRO A 1 166 ? -13.494 16.002 5.056 1.00 45.06 166 PRO A C 1
ATOM 1393 O O . PRO A 1 166 ? -13.210 14.915 4.537 1.00 45.06 166 PRO A O 1
ATOM 1396 N N . ASP A 1 167 ? -14.650 16.639 4.872 1.00 42.38 167 ASP A N 1
ATOM 1397 C CA . ASP A 1 167 ? -15.684 16.229 3.911 1.00 42.38 167 ASP A CA 1
ATOM 1398 C C . ASP A 1 167 ? -15.146 16.211 2.463 1.00 42.38 167 ASP A C 1
ATOM 1400 O O . ASP A 1 167 ? -14.473 17.193 2.067 1.00 42.38 167 ASP A O 1
#